Protein AF-A0A818CH53-F1 (afdb_monomer)

pLDDT: mean 84.73, std 13.58, range [46.44, 95.06]

Sequence (72 aa):
LIQVKNEQHNIYQELNQARELLSNCSAIDKPVEWSALLNNVIKLAVKLADIEKELKQLGHEHAINNHGTLPY

Structure (mmCIF, N/CA/C/O backbone):
data_AF-A0A818CH53-F1
#
_entry.id   AF-A0A818CH53-F1
#
loop_
_atom_site.group_PDB
_atom_site.id
_atom_site.type_symbol
_atom_site.label_atom_id
_atom_site.label_alt_id
_atom_site.label_comp_id
_atom_site.label_asym_id
_atom_site.label_entity_id
_atom_site.label_seq_id
_atom_site.pdbx_PDB_ins_code
_atom_site.Cartn_x
_atom_site.Cartn_y
_atom_site.Cartn_z
_atom_site.occupancy
_atom_site.B_iso_or_equiv
_atom_site.auth_seq_id
_atom_site.auth_comp_id
_atom_site.auth_asym_id
_atom_site.auth_atom_id
_atom_site.pdbx_PDB_model_num
ATOM 1 N N . LEU A 1 1 ? 15.234 -7.282 -12.974 1.00 68.94 1 LEU A N 1
ATOM 2 C CA . LEU A 1 1 ? 13.915 -7.417 -13.650 1.00 68.94 1 LEU A CA 1
ATOM 3 C C . LEU A 1 1 ? 12.991 -8.438 -12.980 1.00 68.94 1 LEU A C 1
ATOM 5 O O . LEU A 1 1 ? 11.959 -8.011 -12.486 1.00 68.94 1 LEU A O 1
ATOM 9 N N . ILE A 1 2 ? 13.323 -9.739 -12.921 1.00 78.38 2 ILE A N 1
ATOM 10 C CA . ILE A 1 2 ? 12.458 -10.749 -12.258 1.00 78.38 2 ILE A CA 1
ATOM 11 C C . ILE 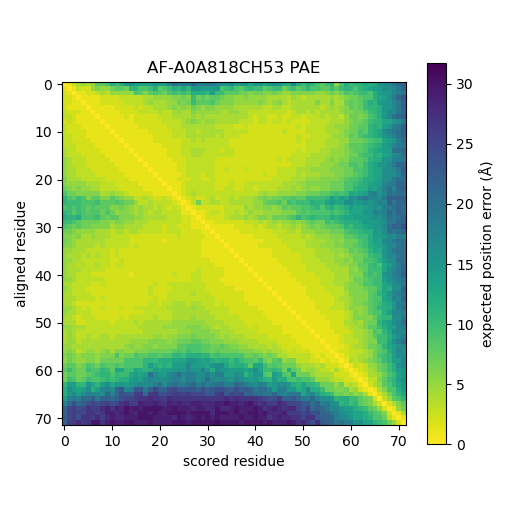A 1 2 ? 12.273 -10.435 -10.763 1.00 78.38 2 ILE A C 1
ATOM 13 O O . ILE A 1 2 ? 11.149 -10.418 -10.278 1.00 78.38 2 ILE A O 1
ATOM 17 N N . GLN A 1 3 ? 13.358 -10.096 -10.060 1.00 79.69 3 GLN A N 1
ATOM 18 C CA . GLN A 1 3 ? 13.318 -9.730 -8.640 1.00 79.69 3 GLN A CA 1
ATOM 19 C C . GLN 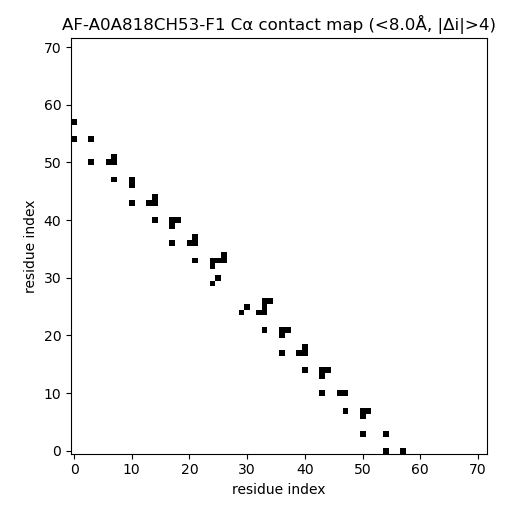A 1 3 ? 12.431 -8.501 -8.369 1.00 79.69 3 GLN A C 1
ATOM 21 O O . GLN A 1 3 ? 11.520 -8.579 -7.556 1.00 79.69 3 GLN A O 1
ATOM 26 N N . VAL A 1 4 ? 12.622 -7.417 -9.127 1.00 80.75 4 VAL A N 1
ATOM 27 C CA . VAL A 1 4 ? 11.842 -6.170 -8.995 1.00 80.75 4 VAL A CA 1
ATOM 28 C C . VAL A 1 4 ? 10.350 -6.384 -9.304 1.00 80.75 4 VAL A C 1
ATOM 30 O O . VAL A 1 4 ? 9.487 -5.837 -8.627 1.00 80.75 4 VAL A O 1
ATOM 33 N N . LYS A 1 5 ? 10.014 -7.238 -10.285 1.00 80.75 5 LYS A N 1
ATOM 34 C CA . LYS A 1 5 ? 8.614 -7.610 -10.573 1.00 80.75 5 LYS A CA 1
ATOM 35 C C . LYS A 1 5 ? 7.972 -8.424 -9.447 1.00 80.75 5 LYS A C 1
ATOM 37 O O . LYS A 1 5 ? 6.803 -8.205 -9.141 1.00 80.75 5 LYS A O 1
ATOM 42 N N . ASN A 1 6 ? 8.716 -9.346 -8.837 1.00 89.12 6 ASN A N 1
ATOM 43 C CA . ASN A 1 6 ? 8.223 -10.105 -7.686 1.00 89.12 6 ASN A CA 1
ATOM 44 C C . ASN A 1 6 ? 7.980 -9.184 -6.485 1.00 89.12 6 ASN A C 1
ATOM 46 O O . ASN A 1 6 ? 6.971 -9.319 -5.800 1.00 89.12 6 ASN A O 1
ATOM 50 N N . GLU A 1 7 ? 8.865 -8.215 -6.262 1.00 88.06 7 GLU A N 1
ATOM 51 C CA . GLU A 1 7 ? 8.712 -7.234 -5.191 1.00 88.06 7 GLU A CA 1
ATOM 52 C C . GLU A 1 7 ? 7.492 -6.328 -5.417 1.00 88.06 7 GLU A C 1
ATOM 54 O O . GLU A 1 7 ? 6.679 -6.157 -4.511 1.00 88.06 7 GLU A O 1
ATOM 59 N N . GLN A 1 8 ? 7.272 -5.861 -6.653 1.00 86.75 8 GLN A N 1
ATOM 60 C CA . GLN A 1 8 ? 6.052 -5.138 -7.028 1.00 86.75 8 GLN A CA 1
ATOM 61 C C . GLN A 1 8 ? 4.784 -5.964 -6.744 1.00 86.75 8 GLN A C 1
ATOM 63 O O . GLN A 1 8 ? 3.814 -5.455 -6.181 1.00 86.75 8 GLN A O 1
ATOM 68 N N . HIS A 1 9 ? 4.787 -7.250 -7.113 1.00 90.88 9 HIS A N 1
ATOM 69 C CA . HIS A 1 9 ? 3.663 -8.156 -6.873 1.00 90.88 9 HIS A CA 1
ATOM 70 C C . HIS A 1 9 ? 3.366 -8.332 -5.378 1.00 90.88 9 HIS A C 1
ATOM 72 O O . HIS A 1 9 ? 2.203 -8.280 -4.973 1.00 90.88 9 HIS A O 1
ATOM 78 N N . ASN A 1 10 ? 4.408 -8.485 -4.558 1.00 93.56 10 ASN A N 1
ATOM 79 C CA . ASN A 1 10 ? 4.268 -8.604 -3.109 1.00 93.56 10 ASN A CA 1
ATOM 80 C C . ASN A 1 10 ? 3.652 -7.336 -2.501 1.00 93.56 10 ASN A C 1
ATOM 82 O O . ASN A 1 10 ? 2.713 -7.435 -1.714 1.00 93.56 10 ASN A O 1
ATOM 86 N N . ILE A 1 11 ? 4.080 -6.146 -2.935 1.00 92.12 11 ILE A N 1
ATOM 87 C CA . ILE A 1 11 ? 3.491 -4.891 -2.445 1.00 92.12 11 ILE A CA 1
ATOM 88 C C . ILE A 1 11 ? 2.008 -4.780 -2.818 1.00 92.12 11 ILE A C 1
ATOM 90 O O . ILE A 1 11 ? 1.205 -4.341 -1.995 1.00 92.12 11 ILE A O 1
ATOM 94 N N . TYR A 1 12 ? 1.605 -5.208 -4.019 1.00 92.75 12 TYR A N 1
ATOM 95 C CA . TYR A 1 12 ? 0.183 -5.239 -4.377 1.00 92.75 12 TYR A CA 1
ATOM 96 C C . TYR A 1 12 ? -0.629 -6.198 -3.498 1.00 92.75 12 TYR A C 1
ATOM 98 O O . TYR A 1 12 ? -1.749 -5.859 -3.109 1.00 92.75 12 TYR A O 1
ATOM 106 N N . GLN A 1 13 ? -0.077 -7.369 -3.164 1.00 95.06 13 GLN A N 1
ATOM 107 C CA . GLN A 1 13 ? -0.707 -8.315 -2.236 1.00 95.06 13 GLN A CA 1
ATOM 108 C C . GLN A 1 13 ? -0.891 -7.679 -0.848 1.00 95.06 13 GLN A C 1
ATOM 110 O O . GLN A 1 13 ? -1.999 -7.692 -0.309 1.00 95.06 13 GLN A O 1
ATOM 115 N N . GLU A 1 14 ? 0.160 -7.057 -0.308 1.00 94.31 14 GLU A N 1
ATOM 116 C CA . GLU A 1 14 ? 0.131 -6.379 0.994 1.00 94.31 14 GLU A CA 1
ATOM 117 C C . GLU A 1 14 ? -0.8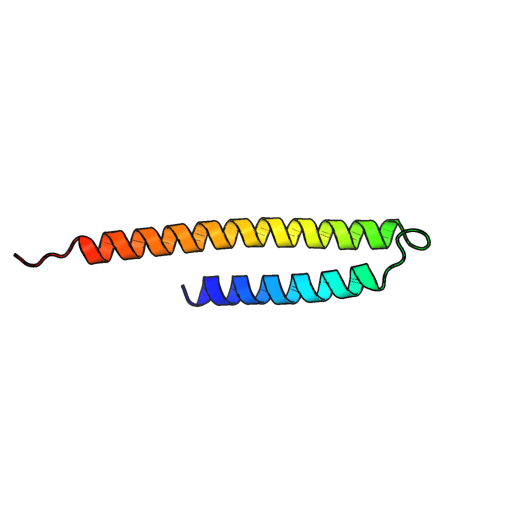46 -5.193 1.013 1.00 94.31 14 GLU A C 1
ATOM 119 O O . GLU A 1 14 ? -1.591 -5.019 1.978 1.00 94.31 14 GLU A O 1
ATOM 124 N N . LEU A 1 15 ? -0.912 -4.403 -0.065 1.00 94.00 15 LEU A N 1
ATOM 125 C CA . LEU A 1 15 ? -1.884 -3.313 -0.203 1.00 94.00 15 LEU A CA 1
ATOM 126 C C . LEU A 1 15 ? -3.322 -3.831 -0.209 1.00 94.00 15 LEU A C 1
ATOM 128 O O . LEU A 1 15 ? -4.191 -3.227 0.421 1.00 94.00 15 LEU A O 1
ATOM 132 N N . ASN A 1 16 ? -3.584 -4.943 -0.899 1.00 93.38 16 ASN A N 1
ATOM 133 C CA . ASN A 1 16 ? -4.921 -5.523 -0.938 1.00 93.38 16 ASN A CA 1
ATOM 134 C C . ASN A 1 16 ? -5.356 -6.032 0.446 1.00 93.38 16 ASN A C 1
ATOM 136 O O . ASN A 1 16 ? -6.478 -5.757 0.870 1.00 93.38 16 ASN A O 1
ATOM 140 N N . GLN A 1 17 ? -4.450 -6.687 1.177 1.00 94.56 17 GLN A N 1
ATOM 141 C CA . GLN A 1 17 ? -4.694 -7.117 2.558 1.00 94.56 17 GLN A CA 1
ATOM 142 C C . GLN A 1 17 ? -4.926 -5.919 3.488 1.00 94.56 17 GLN A C 1
ATOM 144 O O . GLN A 1 17 ? -5.896 -5.890 4.244 1.00 94.56 17 GLN A O 1
ATOM 149 N N . ALA A 1 18 ? -4.080 -4.887 3.406 1.00 92.94 18 ALA A N 1
ATOM 150 C CA . ALA A 1 18 ? -4.229 -3.682 4.216 1.00 92.94 18 ALA A CA 1
ATOM 151 C C . ALA A 1 18 ? -5.550 -2.949 3.922 1.00 92.94 18 ALA A C 1
ATOM 153 O O . ALA A 1 18 ? -6.189 -2.442 4.845 1.00 92.94 18 ALA A O 1
ATOM 154 N N . ARG A 1 19 ? -6.000 -2.944 2.659 1.00 91.50 19 ARG A N 1
ATOM 155 C CA . ARG A 1 19 ? -7.302 -2.398 2.253 1.00 91.50 19 ARG A CA 1
ATOM 156 C C . ARG A 1 19 ? -8.466 -3.164 2.880 1.00 91.50 19 ARG A C 1
ATOM 158 O O . ARG A 1 19 ? -9.395 -2.529 3.371 1.00 91.50 19 ARG A O 1
ATOM 165 N N . GLU A 1 20 ? -8.434 -4.496 2.868 1.00 94.19 20 GLU A N 1
ATOM 166 C CA . GLU A 1 20 ? -9.465 -5.311 3.529 1.00 94.19 20 GLU A CA 1
ATOM 167 C C . GLU A 1 20 ? -9.512 -5.047 5.035 1.00 94.19 20 GLU A C 1
ATOM 169 O O . GLU A 1 20 ? -10.590 -4.827 5.588 1.00 94.19 20 GLU A O 1
ATOM 174 N N . LEU A 1 21 ? -8.352 -4.988 5.693 1.00 93.38 21 LEU A N 1
ATOM 175 C CA . LEU A 1 21 ? -8.270 -4.676 7.121 1.00 93.38 21 LEU A CA 1
ATOM 176 C C . LEU A 1 21 ? -8.823 -3.280 7.433 1.00 93.38 21 LEU A C 1
ATOM 178 O O . LEU A 1 21 ? -9.596 -3.136 8.376 1.00 93.38 21 LEU A O 1
ATOM 182 N N . LEU A 1 22 ? -8.495 -2.267 6.624 1.00 91.50 22 LEU A N 1
ATOM 183 C CA . LEU A 1 22 ? -9.057 -0.915 6.749 1.00 91.50 22 LEU A CA 1
ATOM 184 C C . LEU A 1 22 ? -10.570 -0.887 6.554 1.00 91.50 22 LEU A C 1
ATOM 186 O O . LEU A 1 22 ? -11.253 -0.183 7.290 1.00 91.50 22 LEU A O 1
ATOM 190 N N . SER A 1 23 ? -11.089 -1.648 5.589 1.00 90.88 23 SER A N 1
ATOM 191 C CA . SER A 1 23 ? -12.529 -1.734 5.333 1.00 90.88 23 SER A CA 1
ATOM 192 C C . SER A 1 23 ? -13.290 -2.389 6.488 1.00 90.88 23 SER A C 1
ATOM 194 O O . SER A 1 23 ? -14.461 -2.083 6.693 1.00 90.88 23 SER A O 1
ATOM 196 N N . ASN A 1 24 ? -12.635 -3.286 7.227 1.00 92.50 24 ASN A N 1
ATOM 197 C CA . ASN A 1 24 ? -13.213 -3.993 8.369 1.00 92.50 24 ASN A CA 1
ATOM 198 C C . ASN A 1 24 ? -12.941 -3.290 9.713 1.00 92.50 24 ASN A C 1
ATOM 200 O O . ASN A 1 24 ? -13.531 -3.653 10.731 1.00 92.50 24 ASN A O 1
ATOM 204 N N . CYS A 1 25 ? -12.049 -2.296 9.741 1.00 91.50 25 CYS A N 1
ATOM 205 C CA . CYS A 1 25 ? -11.714 -1.529 10.933 1.00 91.50 25 CYS A CA 1
ATOM 206 C C . CYS A 1 25 ? -12.595 -0.274 11.019 1.00 91.50 25 CYS A C 1
ATOM 208 O O . CYS A 1 25 ? -12.620 0.553 10.110 1.00 91.50 25 CYS A O 1
ATOM 210 N N . SER A 1 26 ? -13.309 -0.104 12.132 1.00 89.94 26 SER A N 1
ATOM 211 C CA . SER A 1 26 ? -14.097 1.106 12.372 1.00 89.94 26 SER A CA 1
ATOM 212 C C . SER A 1 26 ? -13.186 2.267 12.761 1.00 89.94 26 SER A C 1
ATOM 214 O O . SER A 1 26 ? -12.536 2.237 13.806 1.00 89.94 26 SER A O 1
ATOM 216 N N . ALA A 1 27 ? -13.177 3.323 11.945 1.00 87.94 27 ALA A N 1
ATOM 217 C CA . ALA A 1 27 ? -12.445 4.553 12.245 1.00 87.94 27 ALA A CA 1
ATOM 218 C C . ALA A 1 27 ? -12.971 5.267 13.504 1.00 87.94 27 ALA A C 1
ATOM 220 O O . ALA A 1 27 ? -12.230 6.013 14.139 1.00 87.94 27 ALA A O 1
ATOM 221 N N . ILE A 1 28 ? -14.241 5.040 13.857 1.00 90.19 28 ILE A N 1
ATOM 222 C CA . ILE A 1 28 ? -14.904 5.671 15.004 1.00 90.19 28 ILE A CA 1
ATOM 223 C C . ILE A 1 28 ? -14.628 4.872 16.279 1.00 90.19 28 ILE A C 1
ATOM 225 O O . ILE A 1 28 ? -14.222 5.448 17.285 1.00 90.19 28 ILE A O 1
ATOM 229 N N . ASP A 1 29 ? -14.802 3.549 16.229 1.00 93.75 29 ASP A N 1
ATOM 230 C CA . ASP A 1 29 ? -14.663 2.696 17.416 1.00 93.75 29 ASP A CA 1
ATOM 231 C C . ASP A 1 29 ? -13.197 2.374 17.728 1.00 93.75 29 ASP A C 1
ATOM 233 O O . ASP A 1 29 ? -12.835 2.142 18.882 1.00 93.75 29 ASP A O 1
ATOM 237 N N . LYS A 1 30 ? -12.333 2.354 16.702 1.00 94.56 30 LYS A N 1
ATOM 238 C CA . LYS A 1 30 ? -10.912 2.001 16.819 1.00 94.56 30 LYS A CA 1
ATOM 239 C C . LYS A 1 30 ? -9.997 2.972 16.057 1.00 94.56 30 LYS A C 1
ATOM 241 O O . LYS A 1 30 ? -9.231 2.554 15.186 1.00 94.56 30 LYS A O 1
ATOM 246 N N . PRO A 1 31 ? -9.994 4.270 16.4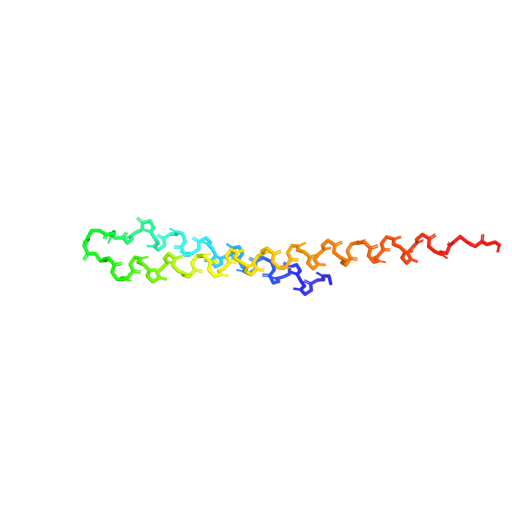07 1.00 92.81 31 PRO A N 1
ATOM 247 C CA . PRO A 1 31 ? -9.275 5.300 15.652 1.00 92.81 31 PRO A CA 1
ATOM 248 C C . PRO A 1 31 ? -7.755 5.083 15.600 1.00 92.81 31 PRO A C 1
ATOM 250 O O . PRO A 1 31 ? -7.118 5.377 14.590 1.00 92.81 31 PRO A O 1
ATOM 253 N N . VAL A 1 32 ? -7.157 4.541 16.668 1.00 94.62 32 VAL A N 1
ATOM 254 C CA . VAL A 1 32 ? -5.710 4.264 16.728 1.00 94.62 32 VAL A CA 1
ATOM 255 C C . VAL A 1 32 ? -5.327 3.119 15.789 1.00 94.62 32 VAL A C 1
ATOM 257 O O . VAL A 1 32 ? -4.371 3.247 15.026 1.00 94.62 32 VAL A O 1
ATOM 260 N N . GLU A 1 33 ? -6.088 2.020 15.813 1.00 93.88 33 GLU A N 1
ATOM 261 C CA . GLU A 1 33 ? -5.869 0.864 14.934 1.00 93.88 33 GLU A CA 1
ATOM 262 C C . GLU A 1 33 ? -6.091 1.256 13.468 1.00 93.88 33 GLU A C 1
ATOM 264 O O . GLU A 1 33 ? -5.251 0.975 12.614 1.00 93.88 33 GLU A O 1
ATOM 269 N N . TRP A 1 34 ? -7.159 2.008 13.194 1.00 94.44 34 TRP A N 1
ATOM 270 C CA . TRP A 1 34 ? -7.459 2.514 11.859 1.00 94.44 34 TRP A CA 1
ATOM 271 C C . TRP A 1 34 ? -6.344 3.421 11.318 1.00 94.44 34 TRP A C 1
ATOM 273 O O . TRP A 1 34 ? -5.888 3.244 10.189 1.00 94.44 34 TRP A O 1
ATOM 283 N N . SER A 1 35 ? -5.834 4.344 12.141 1.00 94.69 35 SER A N 1
ATOM 284 C CA . SER A 1 35 ? -4.709 5.214 11.774 1.00 94.69 35 SER A CA 1
ATOM 285 C C . SER A 1 35 ? -3.421 4.423 11.523 1.00 94.69 35 SER A C 1
ATOM 287 O O . SER A 1 35 ? -2.676 4.722 10.587 1.00 94.69 35 SER A O 1
ATOM 289 N N . ALA A 1 36 ? -3.153 3.378 12.309 1.00 94.69 36 ALA A N 1
ATOM 290 C CA . ALA A 1 36 ? -2.006 2.502 12.083 1.00 94.69 36 ALA A CA 1
ATOM 291 C C . ALA A 1 36 ? -2.113 1.757 10.740 1.00 94.69 36 ALA A C 1
ATOM 293 O O . ALA A 1 36 ? -1.140 1.724 9.981 1.00 94.69 36 ALA A O 1
ATOM 294 N N . LEU A 1 37 ? -3.296 1.226 10.411 1.00 94.38 37 LEU A N 1
ATOM 295 C CA . LEU A 1 37 ? -3.544 0.566 9.128 1.00 94.38 37 LEU A CA 1
ATOM 296 C C . LEU A 1 37 ? -3.434 1.548 7.951 1.00 94.38 37 LEU A C 1
ATOM 298 O O . LEU A 1 37 ? -2.800 1.225 6.945 1.00 94.38 37 LEU A O 1
ATOM 302 N N . LEU A 1 38 ? -3.966 2.768 8.088 1.00 93.88 38 LEU A N 1
ATOM 303 C CA . LEU A 1 38 ? -3.833 3.816 7.071 1.00 93.88 38 LEU A CA 1
ATOM 304 C C . LEU A 1 38 ? -2.362 4.186 6.840 1.00 93.88 38 LEU A C 1
ATOM 306 O O . LEU A 1 38 ? -1.908 4.255 5.699 1.00 93.88 38 LEU A O 1
ATOM 310 N N . ASN A 1 39 ? -1.595 4.368 7.916 1.00 94.94 39 ASN A N 1
ATOM 311 C CA . ASN A 1 39 ? -0.162 4.637 7.823 1.00 94.94 39 ASN A CA 1
ATOM 312 C C . ASN A 1 39 ? 0.593 3.496 7.129 1.00 94.94 39 ASN A C 1
ATOM 314 O O . ASN A 1 39 ? 1.541 3.757 6.386 1.00 94.94 39 ASN A O 1
ATOM 318 N N . ASN A 1 40 ? 0.183 2.243 7.340 1.00 94.12 40 ASN A N 1
ATOM 319 C CA . ASN A 1 40 ? 0.765 1.108 6.631 1.00 94.12 40 ASN A CA 1
ATOM 320 C C . ASN A 1 40 ? 0.481 1.175 5.121 1.00 94.12 40 ASN A C 1
ATOM 322 O O . ASN A 1 40 ? 1.407 1.035 4.324 1.00 94.12 40 ASN A O 1
ATOM 326 N N . VAL A 1 41 ? -0.759 1.482 4.722 1.00 94.31 41 VAL A N 1
ATOM 327 C CA . VAL A 1 41 ? -1.116 1.683 3.305 1.00 94.31 41 VAL A CA 1
ATOM 328 C C . VAL A 1 41 ? -0.284 2.792 2.667 1.00 94.31 41 VAL A C 1
ATOM 330 O O . VAL A 1 41 ? 0.247 2.598 1.576 1.00 94.31 41 VAL A O 1
ATOM 333 N N . ILE A 1 42 ? -0.110 3.926 3.352 1.00 94.12 42 ILE A N 1
ATOM 334 C CA . ILE A 1 42 ? 0.703 5.041 2.845 1.00 94.12 42 ILE A CA 1
ATOM 335 C C . ILE A 1 42 ? 2.156 4.597 2.628 1.00 94.12 42 I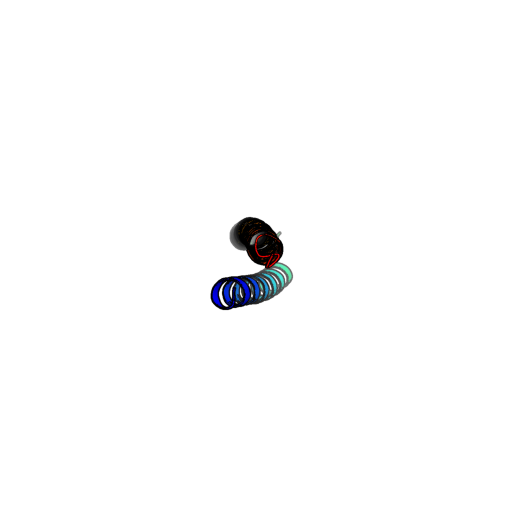LE A C 1
ATOM 337 O O . ILE A 1 42 ? 2.725 4.859 1.569 1.00 94.12 42 ILE A O 1
ATOM 341 N N . LYS A 1 43 ? 2.756 3.880 3.588 1.00 94.94 43 LYS A N 1
ATOM 342 C CA . LYS A 1 43 ? 4.130 3.363 3.454 1.00 94.94 43 LYS A CA 1
ATOM 343 C C . LYS A 1 43 ? 4.274 2.407 2.271 1.00 94.94 43 LYS A C 1
ATOM 345 O O . LYS A 1 43 ? 5.255 2.501 1.537 1.00 94.94 43 LYS A O 1
ATOM 350 N N . LEU A 1 44 ? 3.313 1.504 2.081 1.00 93.88 44 LEU A N 1
ATOM 351 C CA . LEU A 1 44 ? 3.310 0.570 0.954 1.00 93.88 44 LEU A CA 1
ATOM 352 C C . LEU A 1 44 ? 3.152 1.297 -0.389 1.00 93.88 44 LEU A C 1
ATOM 354 O O . LEU A 1 44 ? 3.852 0.966 -1.341 1.00 93.88 44 LEU A O 1
ATOM 358 N N . ALA A 1 45 ? 2.303 2.326 -0.456 1.00 92.00 45 ALA A N 1
ATOM 359 C CA . ALA A 1 45 ? 2.131 3.141 -1.658 1.00 92.00 45 ALA A CA 1
ATOM 360 C C . ALA A 1 45 ? 3.413 3.904 -2.040 1.00 92.00 45 ALA A C 1
ATOM 362 O O . ALA A 1 45 ? 3.764 3.954 -3.217 1.00 92.00 45 ALA A O 1
ATOM 363 N N . VAL A 1 46 ? 4.142 4.450 -1.058 1.00 94.56 46 VAL A N 1
ATOM 364 C CA . VAL A 1 46 ? 5.445 5.098 -1.298 1.00 94.56 46 VAL A CA 1
ATOM 365 C C . VAL A 1 46 ? 6.457 4.092 -1.849 1.00 94.56 46 VAL A C 1
ATOM 367 O O . VAL A 1 46 ? 7.065 4.353 -2.884 1.00 94.56 46 VAL A O 1
ATOM 370 N N . LYS A 1 47 ? 6.578 2.911 -1.228 1.00 93.06 47 LYS A N 1
ATOM 371 C CA . LYS A 1 47 ? 7.467 1.850 -1.728 1.00 93.06 47 LYS A CA 1
ATOM 372 C C . LYS A 1 47 ? 7.113 1.416 -3.154 1.00 93.06 47 LYS A C 1
ATOM 374 O O . LYS A 1 47 ? 8.007 1.197 -3.963 1.00 93.06 47 LYS A O 1
ATOM 379 N N . LEU A 1 48 ? 5.821 1.311 -3.478 1.00 92.38 48 LEU A N 1
ATOM 380 C CA . LEU A 1 48 ? 5.378 0.975 -4.832 1.00 92.38 48 LEU A CA 1
ATOM 381 C C . LEU A 1 48 ? 5.844 2.022 -5.853 1.00 92.38 48 LEU A C 1
ATOM 383 O O . LEU A 1 48 ? 6.336 1.654 -6.917 1.00 92.38 48 LEU A O 1
ATOM 387 N N . ALA A 1 49 ? 5.730 3.310 -5.520 1.00 91.31 49 ALA A N 1
ATOM 388 C CA . ALA A 1 49 ? 6.182 4.393 -6.391 1.00 91.31 49 AL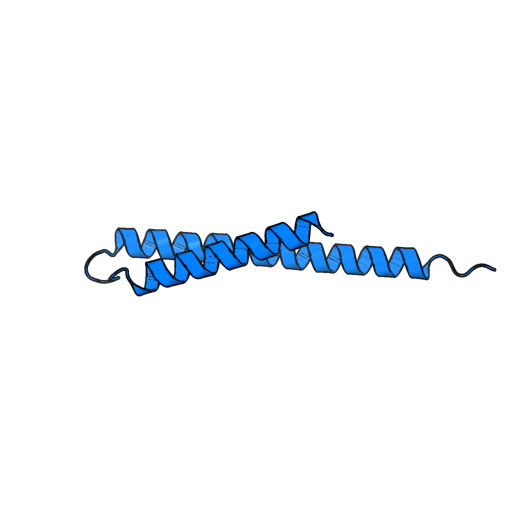A A CA 1
ATOM 389 C C . ALA A 1 49 ? 7.700 4.340 -6.650 1.00 91.31 49 ALA A C 1
ATOM 391 O O . ALA A 1 49 ? 8.140 4.579 -7.779 1.00 91.31 49 ALA A O 1
ATOM 392 N N . ASP A 1 50 ? 8.494 3.981 -5.638 1.00 92.00 50 ASP A N 1
ATOM 393 C CA . ASP A 1 50 ? 9.942 3.796 -5.784 1.00 92.00 50 ASP A CA 1
ATOM 394 C C . ASP A 1 50 ? 10.271 2.622 -6.722 1.00 92.00 50 ASP A C 1
ATOM 396 O O . ASP A 1 50 ? 11.073 2.777 -7.647 1.00 92.00 50 ASP A O 1
ATOM 400 N N . ILE A 1 51 ? 9.582 1.484 -6.571 1.00 89.19 51 ILE A N 1
ATOM 401 C CA . ILE A 1 51 ? 9.742 0.321 -7.461 1.00 89.19 51 ILE A CA 1
ATOM 402 C C . ILE A 1 51 ? 9.338 0.654 -8.901 1.00 89.19 51 ILE A C 1
ATOM 404 O O . ILE A 1 51 ? 10.021 0.265 -9.850 1.00 89.19 51 ILE A O 1
ATOM 408 N N . GLU A 1 52 ? 8.247 1.393 -9.102 1.00 88.25 52 GLU A N 1
ATOM 409 C CA . GLU A 1 52 ? 7.830 1.824 -10.439 1.00 88.25 52 GLU A CA 1
ATOM 410 C C . GLU A 1 52 ? 8.866 2.742 -11.098 1.00 88.25 52 GLU A C 1
ATOM 412 O O . GLU A 1 52 ? 9.093 2.662 -12.311 1.00 88.25 52 GLU A O 1
ATOM 417 N N . LYS A 1 53 ? 9.523 3.600 -10.311 1.00 89.56 53 LYS A N 1
ATOM 418 C CA . LYS A 1 53 ? 10.622 4.443 -10.788 1.00 89.56 53 LYS A CA 1
ATOM 419 C C . LYS A 1 53 ? 11.837 3.602 -11.182 1.00 89.56 53 LYS A C 1
ATOM 421 O O . LYS A 1 53 ? 12.395 3.837 -12.255 1.00 89.56 53 LYS A O 1
ATOM 426 N N . GLU A 1 54 ? 12.203 2.608 -10.376 1.00 87.69 54 GLU A N 1
ATOM 427 C CA . GLU A 1 54 ? 13.298 1.680 -10.676 1.00 87.69 54 GLU A CA 1
ATOM 428 C C . GLU A 1 54 ? 13.011 0.857 -11.942 1.00 87.69 54 GLU A C 1
ATOM 430 O O . GLU A 1 54 ? 13.854 0.766 -12.833 1.00 87.69 54 GLU A O 1
ATOM 435 N N . LEU A 1 55 ? 11.789 0.334 -12.100 1.00 84.44 55 LEU A N 1
ATOM 436 C CA . LEU A 1 55 ? 11.380 -0.392 -13.308 1.00 84.44 55 LEU A CA 1
ATOM 437 C C . LEU A 1 55 ? 11.472 0.475 -14.569 1.00 84.44 5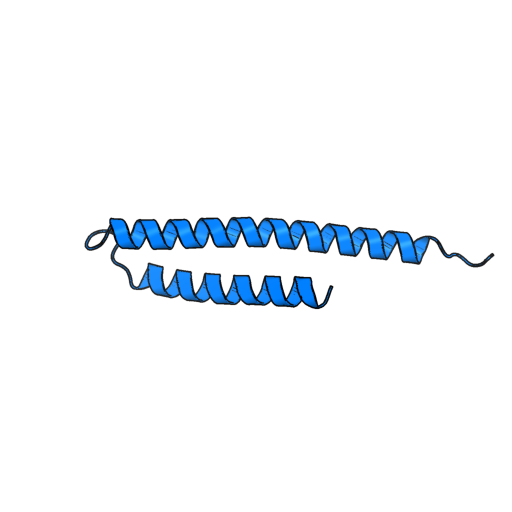5 LEU A C 1
ATOM 439 O O . LEU A 1 55 ? 11.910 -0.014 -15.613 1.00 84.44 55 LEU A O 1
ATOM 443 N N . LYS A 1 56 ? 11.089 1.756 -14.486 1.00 84.81 56 LYS A N 1
ATOM 444 C CA . LYS A 1 56 ? 11.240 2.704 -15.602 1.00 84.81 56 LYS A CA 1
ATOM 445 C C . LYS A 1 56 ? 12.708 2.952 -15.943 1.00 84.81 56 LYS A C 1
ATOM 447 O O . LYS A 1 56 ? 13.040 2.977 -17.127 1.00 84.81 56 LYS A O 1
ATOM 452 N N . GLN A 1 57 ? 13.576 3.103 -14.942 1.00 85.31 57 GLN A N 1
ATOM 453 C CA . GLN A 1 57 ? 15.018 3.277 -15.152 1.00 85.31 57 GLN A CA 1
ATOM 454 C C . GLN A 1 57 ? 15.647 2.037 -15.788 1.00 85.31 57 GLN A C 1
ATOM 456 O O . GLN A 1 57 ? 16.276 2.156 -16.834 1.00 85.31 57 GLN A O 1
ATOM 461 N N . LEU A 1 58 ? 15.376 0.846 -15.250 1.00 81.19 58 LEU A N 1
ATOM 462 C CA . LEU A 1 58 ? 15.851 -0.420 -15.815 1.00 81.19 58 LEU A CA 1
ATOM 463 C C . LEU A 1 58 ? 15.353 -0.636 -17.251 1.00 81.19 58 LEU A C 1
ATOM 465 O O . LEU A 1 58 ? 16.091 -1.138 -18.097 1.00 81.19 58 LEU A O 1
ATOM 469 N N . GLY A 1 59 ? 14.109 -0.248 -17.552 1.00 78.75 59 GLY A N 1
ATOM 470 C CA . GLY A 1 59 ? 13.571 -0.277 -18.913 1.00 78.75 59 GLY A CA 1
ATOM 471 C C . GLY A 1 59 ? 14.295 0.688 -19.857 1.00 78.75 59 GLY A C 1
ATOM 472 O O . GLY A 1 59 ? 14.577 0.332 -21.001 1.00 78.75 59 GLY A O 1
ATOM 473 N N . HIS A 1 60 ? 14.640 1.884 -19.376 1.00 77.12 60 HIS A N 1
ATOM 474 C CA . HIS A 1 60 ? 15.390 2.879 -20.141 1.00 77.12 60 HIS A CA 1
ATOM 475 C C . HIS A 1 60 ? 16.844 2.446 -20.384 1.00 77.12 60 HIS A C 1
ATOM 477 O O . HIS A 1 60 ? 17.313 2.501 -21.518 1.00 77.12 60 HIS A O 1
ATOM 483 N N . GLU A 1 61 ? 17.529 1.932 -19.361 1.00 72.38 61 GLU A N 1
ATOM 484 C CA . GLU A 1 61 ? 18.884 1.373 -19.468 1.00 72.38 61 GLU A CA 1
ATOM 485 C C . GLU A 1 61 ? 18.932 0.183 -20.434 1.00 72.38 61 GLU A C 1
ATOM 487 O O . GLU A 1 61 ? 19.847 0.076 -21.251 1.00 72.38 61 GLU A O 1
ATOM 492 N N . HIS A 1 62 ? 17.923 -0.691 -20.398 1.00 67.25 62 HIS A N 1
ATOM 493 C CA . HIS A 1 62 ? 17.814 -1.801 -21.341 1.00 67.25 62 HIS A CA 1
ATOM 494 C C . HIS A 1 62 ? 17.593 -1.322 -22.785 1.00 67.25 62 HIS A C 1
ATOM 496 O O . HIS A 1 62 ? 18.185 -1.873 -23.713 1.00 67.25 62 HIS A O 1
ATOM 502 N N . ALA A 1 63 ? 16.778 -0.282 -22.987 1.00 67.69 63 ALA A N 1
ATOM 503 C CA . ALA A 1 63 ? 16.559 0.310 -24.304 1.00 67.69 63 ALA A CA 1
ATOM 504 C C . ALA A 1 63 ? 17.832 0.976 -24.859 1.00 67.69 63 ALA A C 1
ATOM 506 O O . ALA A 1 63 ? 18.157 0.781 -26.029 1.00 67.69 63 ALA A O 1
ATOM 507 N N . ILE A 1 64 ? 18.581 1.704 -24.023 1.00 65.69 64 ILE A N 1
ATOM 508 C CA . ILE A 1 64 ? 19.843 2.354 -24.411 1.00 65.69 64 ILE A CA 1
ATOM 509 C C . ILE A 1 64 ? 20.912 1.311 -24.766 1.00 65.69 64 ILE A C 1
ATOM 511 O O . ILE A 1 64 ? 21.532 1.410 -25.824 1.00 65.69 64 ILE A O 1
ATOM 515 N N . ASN A 1 65 ? 21.100 0.284 -23.932 1.00 59.97 65 ASN A N 1
ATOM 516 C CA . ASN A 1 65 ? 22.133 -0.733 -24.154 1.00 59.97 65 ASN A CA 1
ATOM 517 C C . ASN A 1 65 ? 21.866 -1.607 -25.395 1.00 59.97 65 ASN A C 1
ATOM 519 O O . ASN A 1 65 ? 22.815 -2.019 -26.060 1.00 59.97 65 ASN A O 1
ATOM 523 N N . ASN A 1 66 ? 20.600 -1.844 -25.760 1.00 57.19 66 ASN A N 1
ATOM 524 C CA . ASN A 1 66 ? 20.254 -2.590 -26.977 1.00 57.19 66 ASN A CA 1
ATOM 525 C C . ASN A 1 66 ? 20.243 -1.732 -28.255 1.00 57.19 66 ASN A C 1
ATOM 527 O O . ASN A 1 66 ? 20.465 -2.268 -29.335 1.00 57.19 66 ASN A O 1
ATOM 531 N N . HIS A 1 67 ? 20.028 -0.414 -28.168 1.00 54.66 67 HIS A N 1
ATOM 532 C CA . HIS A 1 67 ? 20.153 0.486 -29.327 1.00 54.66 67 HIS A CA 1
ATOM 533 C C . HIS A 1 67 ? 21.593 0.977 -29.579 1.00 54.66 67 HIS A C 1
ATOM 535 O O . HIS A 1 67 ? 21.853 1.574 -30.622 1.00 54.66 67 HIS A O 1
ATOM 541 N N . GLY A 1 68 ? 22.535 0.702 -28.668 1.00 50.72 68 GLY A N 1
ATOM 542 C CA . GLY A 1 68 ? 23.963 1.018 -28.806 1.00 50.72 68 GL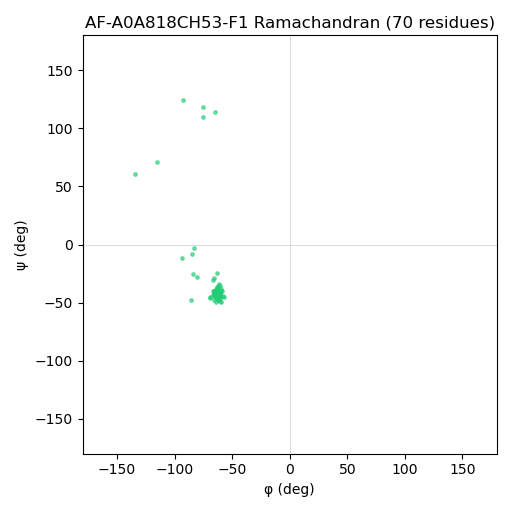Y A CA 1
ATOM 543 C C . GLY A 1 68 ? 24.801 0.001 -29.598 1.00 50.72 68 GLY A C 1
ATOM 544 O O . GLY A 1 68 ? 25.984 0.242 -29.818 1.00 50.72 68 GLY A O 1
ATOM 545 N N . THR A 1 69 ? 24.221 -1.115 -30.052 1.00 54.12 69 THR A N 1
ATOM 546 C CA . THR A 1 69 ? 24.875 -2.082 -30.954 1.00 54.12 69 THR A CA 1
ATOM 547 C C . THR A 1 69 ? 24.157 -2.118 -32.299 1.00 54.12 69 THR A C 1
ATOM 549 O O . THR A 1 69 ? 23.485 -3.078 -32.657 1.00 54.12 69 THR A O 1
ATOM 552 N N . LEU A 1 70 ? 24.306 -1.046 -33.077 1.00 47.28 70 LEU A N 1
ATOM 553 C CA . LEU A 1 70 ? 24.242 -1.174 -34.532 1.00 47.28 70 LEU A CA 1
ATOM 554 C C . LEU A 1 70 ? 25.571 -1.815 -34.964 1.00 47.28 70 LEU A C 1
ATOM 556 O O . LEU A 1 70 ? 26.603 -1.156 -34.818 1.00 47.28 70 LEU A O 1
ATOM 560 N N . PRO A 1 71 ? 25.597 -3.080 -35.429 1.00 46.44 71 PRO A N 1
ATOM 561 C CA . PRO A 1 71 ? 26.791 -3.605 -36.066 1.00 46.44 71 PRO A CA 1
ATOM 562 C C . PRO A 1 71 ? 26.999 -2.794 -37.347 1.00 46.44 71 PRO A C 1
ATOM 564 O O . PRO A 1 71 ? 26.147 -2.812 -38.237 1.00 46.44 71 PRO A O 1
ATOM 567 N N . TYR A 1 72 ? 28.090 -2.032 -37.394 1.00 48.25 72 TYR A N 1
ATOM 568 C CA . TYR A 1 72 ? 28.707 -1.695 -38.672 1.00 48.25 72 TYR A CA 1
ATOM 569 C C . TYR A 1 72 ? 29.363 -2.952 -39.239 1.00 48.25 72 TYR A C 1
ATOM 571 O O . TYR A 1 72 ? 29.984 -3.692 -38.439 1.00 48.25 72 TYR A O 1
#

Foldseek 3Di:
DVVLVVVLVVLVVVLVVLVVVLVVDDCVVCVPVNVVSVVVNVVSVVVNVVSVVVVVVVVVVVVVVVVVDPDD

Mean predicted aligned error: 7.4 Å

Secondary structure (DSSP, 8-state):
-HHHHHHHHHHHHHHHHHHHHHHHS-TTT-HHHHHHHHHHHHHHHHHHHHHHHHHHHHHHHHHHHHHT----

Nearest PDB structures (foldseek):
  3sjb-assembly1_D  TM=9.771E-01  e=9.654E-02  Saccharomyces cerevisiae S288C
  3sjb-assembly1_C  TM=9.771E-01  e=1.449E-01  Saccharomyces cerevisiae S288C
  3sja-assembly1_C  TM=9.562E-01  e=1.659E-01  Saccharomyces cerevisiae S288C
  3b2e-assembly1_F  TM=9.656E-01  e=3.264E-01  Saccharomyces cerevisiae S288C

Organism: NCBI:txid392032

Solvent-accessible surface area (backbone atoms only — not comparable to full-atom values): 4069 Å² total; per-residue (Å²): 108,71,67,58,52,53,51,54,52,51,48,52,53,52,46,53,52,41,49,53,52,49,74,73,41,48,59,82,89,36,45,69,62,32,51,52,43,50,51,49,45,53,53,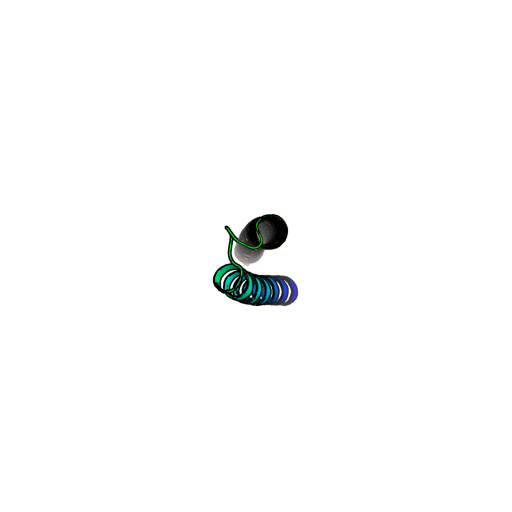50,53,54,53,48,54,52,52,54,50,50,54,51,50,55,52,48,54,52,51,52,64,61,68,69,64,71,84,126

Radius of gyration: 18.61 Å; Cα contacts (8 Å, |Δi|>4): 30; chains: 1; bounding box: 44×16×56 Å